Protein AF-A0A4T0UJQ7-F1 (afdb_monomer)

Foldseek 3Di:
DDDDDPVVVVVVVVVVVVVLVCVLVCLVVVLVCLCVPLVDDNVLSCLLSVLLQVQLVVLVVVLVVVCVPVNDVVSLVQLVVLLVQLVVQLVPDDSPCSPSNSCSRSPRNSNSD

InterPro domains:
  IPR020846 Major facilitator superfamily domain [PS50850] (6-113)
  IPR036259 MFS transporter superfamily [G3DSA:1.20.1250.20] (5-113)
  IPR036259 MFS transporter superfamily [SSF103473] (9-109)

Solvent-accessible surface area (backbone atoms only — not comparable to full-atom values): 5879 Å² total; per-residue (Å²): 132,82,80,72,51,72,66,57,54,51,50,54,50,54,51,54,57,56,54,56,61,48,56,68,62,50,42,64,58,50,32,52,48,40,37,71,76,61,66,41,52,75,66,60,49,41,48,24,56,56,41,15,52,57,36,26,60,54,30,51,60,54,47,52,62,45,23,76,73,70,37,59,71,55,49,53,52,52,18,53,50,32,28,54,50,14,52,57,51,37,73,71,46,58,86,86,38,59,65,55,36,22,46,23,39,4,43,38,22,14,52,18,111

pLDDT: mean 83.8, std 6.97, range [45.22, 90.81]

Radius of gyration: 16.18 Å; Cα contacts (8 Å, |Δi|>4): 108; chains: 1; bounding box: 38×32×43 Å

Structure (mmCIF, N/CA/C/O backbone):
data_AF-A0A4T0UJQ7-F1
#
_entry.id   AF-A0A4T0UJQ7-F1
#
loop_
_atom_site.group_PDB
_atom_site.id
_atom_site.type_symbol
_atom_site.label_atom_id
_atom_site.label_alt_id
_atom_site.label_comp_id
_atom_site.label_asym_id
_atom_site.label_entity_id
_atom_site.label_seq_id
_atom_site.pdbx_PDB_ins_code
_atom_site.Cartn_x
_atom_site.Cartn_y
_atom_site.Cartn_z
_atom_site.occupancy
_atom_site.B_iso_or_equiv
_atom_site.auth_seq_id
_atom_site.auth_comp_id
_atom_site.auth_asym_id
_atom_site.auth_atom_id
_atom_site.pdbx_PDB_model_num
ATOM 1 N N . MET A 1 1 ? -24.010 -23.039 16.094 1.00 45.22 1 MET A N 1
ATOM 2 C CA . MET A 1 1 ? -22.873 -22.138 15.794 1.00 45.22 1 MET A CA 1
ATOM 3 C C . MET A 1 1 ? -22.562 -21.338 17.049 1.00 45.22 1 MET A C 1
ATOM 5 O O . MET A 1 1 ? -23.344 -20.462 17.401 1.00 45.22 1 MET A O 1
ATOM 9 N N . SER A 1 2 ? -21.521 -21.711 17.802 1.00 49.69 2 SER A N 1
ATOM 10 C CA . SER A 1 2 ? -21.167 -21.016 19.045 1.00 49.69 2 SER A CA 1
ATOM 11 C C . SER A 1 2 ? -20.764 -19.574 18.724 1.00 49.69 2 SER A C 1
ATOM 13 O O . SER A 1 2 ? -19.983 -19.321 17.808 1.00 49.69 2 SER A O 1
ATOM 15 N N . LYS A 1 3 ? -21.349 -18.607 19.439 1.00 56.19 3 LYS A N 1
ATOM 16 C CA . LYS A 1 3 ? -20.957 -17.197 19.339 1.00 56.19 3 LYS A CA 1
ATOM 17 C C . LYS A 1 3 ? -19.476 -17.111 19.703 1.00 56.19 3 LYS A C 1
ATOM 19 O O . LYS A 1 3 ? -19.129 -17.341 20.858 1.00 56.19 3 LYS A O 1
ATOM 24 N N . MET A 1 4 ? -18.616 -16.814 18.728 1.00 61.31 4 MET A N 1
ATOM 25 C CA . MET A 1 4 ? -17.207 -16.543 19.003 1.00 61.31 4 MET A CA 1
ATOM 26 C C . MET A 1 4 ? -17.109 -15.474 20.092 1.00 61.31 4 MET A C 1
ATOM 28 O O . MET A 1 4 ? -17.780 -14.441 20.023 1.00 61.31 4 MET A O 1
ATOM 32 N N . SER A 1 5 ? -16.274 -15.729 21.099 1.00 75.62 5 SER A N 1
ATOM 33 C CA . SER A 1 5 ? -15.913 -14.717 22.088 1.00 75.62 5 SER A CA 1
ATOM 34 C C . SER A 1 5 ? -15.374 -13.480 21.365 1.00 75.62 5 SER A C 1
ATOM 36 O O . SER A 1 5 ? -14.652 -13.602 20.371 1.00 75.62 5 SER A O 1
ATOM 38 N N . LYS A 1 6 ? -15.691 -12.280 21.872 1.00 75.31 6 LYS A N 1
ATOM 39 C CA . LYS A 1 6 ? -15.150 -11.016 21.339 1.00 75.31 6 LYS A CA 1
ATOM 40 C C . LYS A 1 6 ? -13.619 -11.068 21.219 1.00 75.31 6 LYS A C 1
ATOM 42 O O . LYS A 1 6 ? -13.080 -10.534 20.258 1.00 75.31 6 LYS A O 1
ATOM 47 N N . ALA A 1 7 ? -12.943 -11.763 22.138 1.00 80.19 7 ALA A N 1
ATOM 48 C CA . ALA A 1 7 ? -11.495 -11.957 22.110 1.00 80.19 7 ALA A CA 1
ATOM 49 C C . ALA A 1 7 ? -11.031 -12.783 20.897 1.00 80.19 7 ALA A C 1
ATOM 51 O O . ALA A 1 7 ? -10.104 -12.382 20.202 1.00 80.19 7 ALA A O 1
ATOM 52 N N . THR A 1 8 ? -11.713 -13.890 20.588 1.00 85.94 8 THR A N 1
ATOM 53 C CA . THR A 1 8 ? -11.409 -14.719 19.410 1.00 85.94 8 THR A CA 1
ATOM 54 C C . THR A 1 8 ? -11.643 -13.947 18.113 1.00 85.94 8 THR A C 1
ATOM 56 O O . THR A 1 8 ? -10.838 -14.041 17.194 1.00 85.94 8 THR A O 1
ATOM 59 N N . GLY A 1 9 ? -12.700 -13.129 18.049 1.00 82.38 9 GLY A N 1
ATOM 60 C CA . GLY A 1 9 ? -12.967 -12.280 16.883 1.00 82.38 9 GLY A CA 1
ATOM 61 C C . GLY A 1 9 ? -11.871 -11.238 16.631 1.00 82.38 9 GLY A C 1
ATOM 62 O O . GLY A 1 9 ? -11.465 -11.042 15.489 1.00 82.38 9 GLY A O 1
ATOM 63 N N . VAL A 1 10 ? -11.356 -10.604 17.690 1.00 83.06 10 VAL A N 1
ATOM 64 C CA . VAL A 1 10 ? -10.231 -9.657 17.586 1.00 83.06 10 VAL A CA 1
ATOM 65 C C . VAL A 1 10 ? -8.935 -10.376 17.213 1.00 83.06 10 VAL A C 1
ATOM 67 O O . VAL A 1 10 ? -8.195 -9.868 16.375 1.00 83.06 10 VAL A O 1
ATOM 70 N N . LEU A 1 11 ? -8.684 -11.564 17.773 1.00 87.38 11 LEU A N 1
ATOM 71 C CA . LEU A 1 11 ? -7.511 -12.374 17.439 1.00 87.38 11 LEU A CA 1
ATOM 72 C C . LEU A 1 11 ? -7.487 -12.715 15.945 1.00 87.38 11 LEU A C 1
ATOM 74 O O . LEU A 1 11 ? -6.510 -12.417 15.269 1.00 87.38 11 LEU A O 1
ATOM 78 N N . VAL A 1 12 ? -8.588 -13.264 15.420 1.00 86.19 12 VAL A N 1
ATOM 79 C CA . VAL A 1 12 ? -8.707 -13.613 13.996 1.00 86.19 12 VAL A CA 1
ATOM 80 C C . VAL A 1 12 ? -8.525 -12.376 13.115 1.00 86.19 12 VAL A C 1
ATOM 82 O O . VAL A 1 12 ? -7.776 -12.431 12.145 1.00 86.19 12 VAL A O 1
ATOM 85 N N . ALA A 1 13 ? -9.138 -11.243 13.474 1.00 81.31 13 ALA A N 1
ATOM 86 C CA . ALA A 1 13 ? -8.969 -9.997 12.727 1.00 81.31 13 ALA A CA 1
ATOM 87 C C . ALA A 1 13 ? -7.506 -9.517 12.717 1.00 81.31 13 ALA A C 1
ATOM 89 O O . ALA A 1 13 ? -6.985 -9.175 11.658 1.00 81.31 13 ALA A O 1
ATOM 90 N N . GLY A 1 14 ? -6.824 -9.538 13.865 1.00 82.75 14 GLY A N 1
ATOM 91 C CA . GLY A 1 14 ? -5.408 -9.171 13.968 1.00 82.75 14 GLY A CA 1
ATOM 92 C C . GLY A 1 14 ? -4.484 -10.106 13.182 1.00 82.75 14 GLY A C 1
ATOM 93 O O . GLY A 1 14 ? -3.530 -9.643 12.551 1.00 82.75 14 GLY A O 1
ATOM 94 N N . THR A 1 15 ? -4.790 -11.406 13.159 1.00 86.62 15 THR A N 1
ATOM 95 C CA . THR A 1 15 ? -4.083 -12.390 12.329 1.00 86.62 15 THR A CA 1
ATOM 96 C C . THR A 1 15 ? -4.280 -12.110 10.841 1.00 86.62 15 THR A C 1
ATOM 98 O O . THR A 1 15 ? -3.298 -12.080 10.104 1.00 86.62 15 THR A O 1
ATOM 101 N N . CYS A 1 16 ? -5.513 -11.851 10.393 1.00 83.19 16 CYS A N 1
ATOM 102 C CA . CYS A 1 16 ? -5.796 -11.509 8.996 1.00 83.19 16 CYS A CA 1
ATOM 103 C C . CYS A 1 16 ? -5.062 -10.236 8.555 1.00 83.19 16 CYS A C 1
ATOM 105 O O . CYS A 1 16 ? -4.479 -10.227 7.476 1.00 83.19 16 CYS A O 1
ATOM 107 N N . ILE A 1 17 ? -5.035 -9.197 9.398 1.00 80.81 17 ILE A N 1
ATOM 108 C CA . ILE A 1 17 ? -4.323 -7.944 9.100 1.00 80.81 17 ILE A CA 1
ATOM 109 C C . ILE A 1 17 ? -2.818 -8.195 8.943 1.00 80.81 17 ILE A C 1
ATOM 111 O O . ILE A 1 17 ? -2.226 -7.727 7.974 1.00 80.81 17 ILE A O 1
ATOM 115 N N . ASN A 1 18 ? -2.205 -8.989 9.828 1.00 82.69 18 ASN A N 1
ATOM 116 C CA . ASN A 1 18 ? -0.789 -9.354 9.693 1.00 82.69 18 ASN A CA 1
ATOM 117 C C . ASN A 1 18 ? -0.502 -10.160 8.419 1.00 82.69 18 ASN A C 1
ATOM 119 O O . ASN A 1 18 ? 0.536 -9.973 7.791 1.00 82.69 18 ASN A O 1
ATOM 123 N N . LEU A 1 19 ? -1.428 -11.026 8.006 1.00 82.44 19 LEU A N 1
ATOM 124 C CA . LEU A 1 19 ? -1.312 -11.79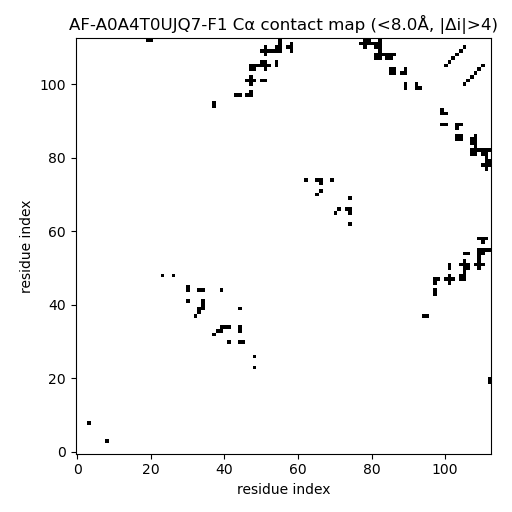2 6.763 1.00 82.44 19 LEU A CA 1
ATOM 125 C C . LEU A 1 19 ? -1.239 -10.891 5.522 1.00 82.44 19 LEU A C 1
ATOM 127 O O . LEU A 1 19 ? -0.543 -11.233 4.568 1.00 82.44 19 LEU A O 1
ATOM 131 N N . THR A 1 20 ? -1.883 -9.722 5.547 1.00 76.69 20 THR A N 1
ATOM 132 C CA . THR A 1 20 ? -1.830 -8.733 4.455 1.00 76.69 20 THR A CA 1
ATOM 133 C C . THR A 1 20 ? -0.422 -8.193 4.203 1.00 76.69 20 THR A C 1
ATOM 135 O O . THR A 1 20 ? -0.073 -7.937 3.054 1.00 76.69 20 THR A O 1
ATOM 138 N N . ILE A 1 21 ? 0.434 -8.115 5.232 1.00 76.25 21 ILE A N 1
ATOM 139 C CA . ILE A 1 21 ? 1.855 -7.739 5.081 1.00 76.25 21 ILE A CA 1
ATOM 140 C C . ILE A 1 21 ? 2.585 -8.737 4.158 1.00 76.25 21 ILE A C 1
ATOM 142 O O . ILE A 1 21 ? 3.533 -8.384 3.456 1.00 76.25 21 ILE A O 1
ATOM 146 N N . GLY A 1 22 ? 2.081 -9.973 4.067 1.00 80.38 22 GLY A N 1
ATOM 147 C CA . GLY A 1 22 ? 2.520 -10.999 3.122 1.00 80.38 22 GLY A CA 1
ATOM 148 C C . GLY A 1 22 ? 2.486 -10.573 1.649 1.00 80.38 22 GLY A C 1
ATOM 149 O O . GLY A 1 22 ? 3.262 -11.104 0.856 1.00 80.38 22 GLY A O 1
ATOM 150 N N . VAL A 1 23 ? 1.661 -9.589 1.270 1.00 79.69 23 VAL A N 1
ATOM 151 C CA . VAL A 1 23 ? 1.597 -9.053 -0.106 1.00 79.69 23 VAL A CA 1
ATOM 152 C C . VAL A 1 23 ? 2.942 -8.468 -0.546 1.00 79.69 23 VAL A C 1
ATOM 154 O O . VAL A 1 23 ? 3.359 -8.675 -1.686 1.00 79.69 23 VAL A O 1
ATOM 157 N N . LEU A 1 24 ? 3.666 -7.809 0.364 1.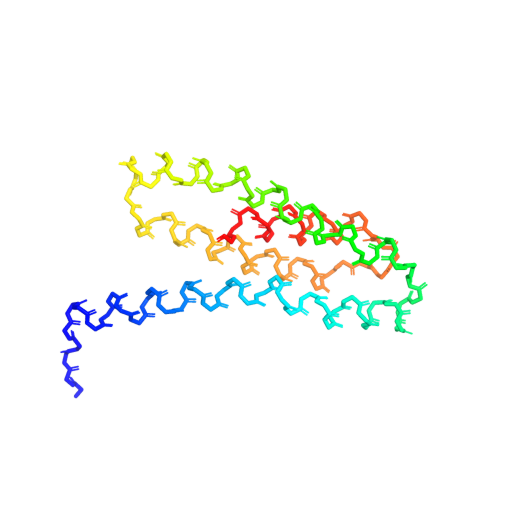00 80.19 24 LEU A N 1
ATOM 158 C CA . LEU A 1 24 ? 5.003 -7.280 0.081 1.00 80.19 24 LEU A CA 1
ATOM 159 C C . LEU A 1 24 ? 6.000 -8.412 -0.206 1.00 80.19 24 LEU A C 1
ATOM 161 O O . LEU A 1 24 ? 6.817 -8.308 -1.118 1.00 80.19 24 LEU A O 1
ATOM 165 N N . TYR A 1 25 ? 5.887 -9.539 0.499 1.00 82.94 25 TYR A N 1
ATOM 166 C CA . TYR A 1 25 ? 6.720 -10.717 0.246 1.00 82.94 25 TYR A CA 1
ATOM 167 C C . TYR A 1 25 ? 6.353 -11.422 -1.064 1.00 82.94 25 TYR A C 1
ATOM 169 O O . TYR A 1 25 ? 7.245 -11.853 -1.801 1.00 82.94 25 TYR A O 1
ATOM 177 N N . ALA A 1 26 ? 5.060 -11.494 -1.393 1.00 85.81 26 ALA A N 1
ATOM 178 C CA . ALA A 1 26 ? 4.574 -12.064 -2.649 1.00 85.81 26 ALA A CA 1
ATOM 179 C C . ALA A 1 26 ? 5.111 -11.311 -3.879 1.00 85.81 26 ALA A C 1
ATOM 181 O O . ALA A 1 26 ? 5.313 -11.922 -4.932 1.00 85.81 26 ALA A O 1
ATOM 182 N N . TRP A 1 27 ? 5.447 -10.020 -3.738 1.00 87.06 27 TRP A N 1
ATOM 183 C CA . TRP A 1 27 ? 6.067 -9.243 -4.813 1.00 87.06 27 TRP A CA 1
ATOM 184 C C . TRP A 1 27 ? 7.355 -9.872 -5.344 1.00 87.06 27 TRP A C 1
ATOM 186 O O . TRP A 1 27 ? 7.632 -9.789 -6.534 1.00 87.06 27 TRP A O 1
ATOM 196 N N . SER A 1 28 ? 8.138 -10.551 -4.504 1.00 83.94 28 SER A N 1
ATOM 197 C CA . SER A 1 28 ? 9.371 -11.214 -4.950 1.00 83.94 28 SER A CA 1
ATOM 198 C C . SER A 1 28 ? 9.128 -12.279 -6.032 1.00 83.94 28 SER A C 1
ATOM 200 O O . SER A 1 28 ? 9.980 -12.480 -6.901 1.00 83.94 28 SER A O 1
ATOM 202 N N . VAL A 1 29 ? 7.956 -12.923 -6.019 1.00 88.31 29 VAL A N 1
ATOM 203 C CA . VAL A 1 29 ? 7.519 -13.883 -7.042 1.00 88.31 29 VAL A CA 1
ATOM 204 C C . VAL A 1 29 ? 6.982 -13.145 -8.268 1.00 88.31 29 VAL A C 1
ATOM 206 O O . VAL A 1 29 ? 7.371 -13.472 -9.388 1.00 88.31 29 VAL A O 1
ATOM 209 N N . ILE A 1 30 ? 6.170 -12.102 -8.061 1.00 86.25 30 ILE A N 1
ATOM 210 C CA . ILE A 1 30 ? 5.625 -11.259 -9.141 1.00 86.25 30 ILE A CA 1
ATOM 211 C C . ILE A 1 30 ? 6.758 -10.618 -9.944 1.00 86.25 30 ILE A C 1
ATOM 213 O O . ILE A 1 30 ? 6.765 -10.693 -11.165 1.00 86.25 30 ILE A O 1
ATOM 217 N N . LYS A 1 31 ? 7.775 -10.070 -9.273 1.00 84.88 31 LYS A N 1
ATOM 218 C CA . LYS A 1 31 ? 8.975 -9.507 -9.896 1.00 84.88 31 LYS A CA 1
ATOM 219 C C . LYS A 1 31 ? 9.646 -10.510 -10.834 1.00 84.88 31 LYS A C 1
ATOM 221 O O . LYS A 1 31 ? 10.030 -10.140 -11.937 1.00 84.88 31 LYS A O 1
ATOM 226 N N . LYS A 1 32 ? 9.800 -11.769 -10.407 1.00 85.38 32 LYS A N 1
ATOM 227 C CA . LYS A 1 32 ? 10.400 -12.815 -11.250 1.00 85.38 32 LYS A CA 1
ATOM 228 C C . LYS A 1 32 ? 9.556 -13.077 -12.497 1.00 85.38 32 LYS A C 1
ATOM 230 O O . LYS A 1 32 ? 10.128 -13.176 -13.575 1.00 85.38 32 LYS A O 1
ATOM 235 N N . ALA A 1 33 ? 8.232 -13.136 -12.353 1.00 86.38 33 ALA A N 1
ATOM 236 C CA . ALA A 1 33 ? 7.315 -13.290 -13.480 1.00 86.38 33 ALA A CA 1
ATOM 237 C C . ALA A 1 33 ? 7.348 -12.075 -14.427 1.00 86.38 33 ALA A C 1
ATOM 239 O O . ALA A 1 33 ? 7.435 -12.256 -15.630 1.00 86.38 33 ALA A O 1
ATOM 240 N N . LEU A 1 34 ? 7.397 -10.841 -13.912 1.00 85.06 34 LEU A N 1
ATOM 241 C CA . LEU A 1 34 ? 7.512 -9.622 -14.730 1.00 85.06 34 LEU A CA 1
ATOM 242 C C . LEU A 1 34 ? 8.795 -9.606 -15.576 1.00 85.06 34 LEU A C 1
ATOM 244 O O . LEU A 1 34 ? 8.778 -9.215 -16.739 1.00 85.06 34 LEU A O 1
ATOM 248 N N . VAL A 1 35 ? 9.918 -10.054 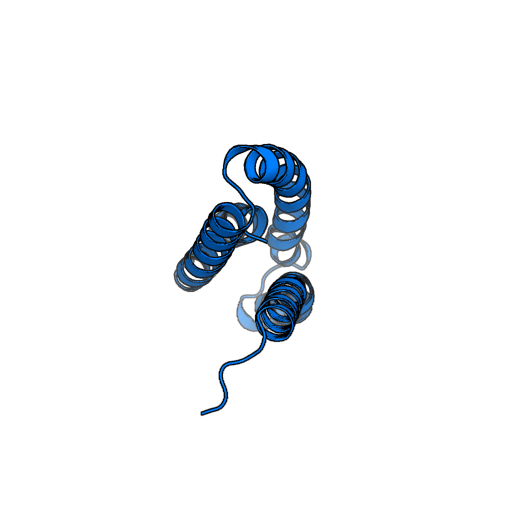-15.010 1.00 86.69 35 VAL A N 1
ATOM 249 C CA . VAL A 1 35 ? 11.186 -10.145 -15.750 1.00 86.69 35 VAL A CA 1
ATOM 250 C C . VAL A 1 35 ? 11.141 -11.268 -16.795 1.00 86.69 35 VAL A C 1
ATOM 252 O O . VAL A 1 35 ? 11.634 -11.079 -17.903 1.00 86.69 35 VAL A O 1
ATOM 255 N N . ALA A 1 36 ? 10.562 -12.425 -16.457 1.00 85.44 36 ALA A N 1
ATOM 256 C CA . ALA A 1 36 ? 10.523 -13.594 -17.338 1.00 85.44 36 ALA A CA 1
ATOM 257 C C . ALA A 1 36 ? 9.491 -13.472 -18.474 1.00 85.44 36 ALA A C 1
ATOM 259 O O . ALA A 1 36 ? 9.814 -13.775 -19.619 1.00 85.44 36 ALA A O 1
ATOM 260 N N . ASP A 1 37 ? 8.280 -13.008 -18.161 1.00 84.69 37 ASP A N 1
ATOM 261 C CA . ASP A 1 37 ? 7.137 -13.009 -19.077 1.00 84.69 37 ASP A CA 1
ATOM 262 C C . ASP A 1 37 ? 6.970 -11.665 -19.797 1.00 84.69 37 ASP A C 1
ATOM 264 O O . ASP A 1 37 ? 6.570 -11.640 -20.958 1.00 84.69 37 ASP A O 1
ATOM 268 N N . TRP A 1 38 ? 7.253 -10.538 -19.126 1.00 82.88 38 TRP A N 1
ATOM 269 C CA . TRP A 1 38 ? 7.084 -9.190 -19.703 1.00 82.88 38 TRP A CA 1
ATOM 270 C C . TRP A 1 38 ? 8.413 -8.578 -20.172 1.00 82.88 38 TRP A C 1
ATOM 272 O O . TRP A 1 38 ? 8.431 -7.473 -20.711 1.00 82.88 38 TRP A O 1
ATOM 282 N N . GLY A 1 39 ? 9.537 -9.278 -19.973 1.00 82.06 39 GLY A N 1
ATOM 283 C CA . GLY A 1 39 ? 10.865 -8.839 -20.412 1.00 82.06 39 GLY A CA 1
ATOM 284 C C . GLY A 1 39 ? 11.390 -7.591 -19.694 1.00 82.06 39 GLY A C 1
ATOM 285 O O . GLY A 1 39 ? 12.290 -6.923 -20.204 1.00 82.06 39 GLY A O 1
ATOM 286 N N . TRP A 1 40 ? 10.828 -7.245 -18.532 1.00 85.56 40 TRP A N 1
ATOM 287 C CA . TRP A 1 40 ? 11.227 -6.053 -17.781 1.00 85.56 40 TRP A CA 1
ATOM 288 C C . TRP A 1 40 ? 12.649 -6.163 -17.237 1.00 85.56 40 TRP A C 1
ATOM 290 O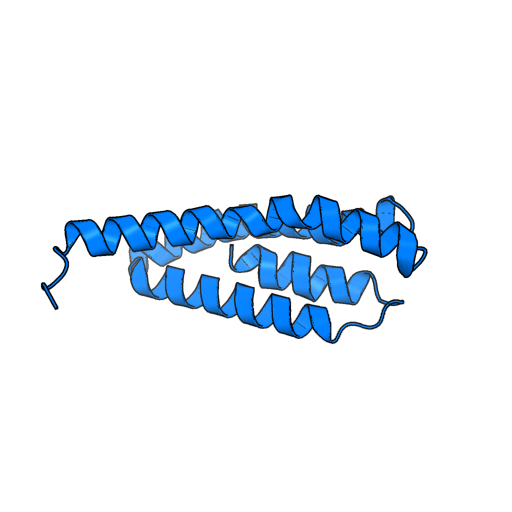 O . TRP A 1 40 ? 13.124 -7.243 -16.877 1.00 85.56 40 TRP A O 1
ATOM 300 N N . THR A 1 41 ? 13.322 -5.019 -17.083 1.00 85.62 41 THR A N 1
ATOM 301 C CA . THR A 1 41 ? 14.593 -4.999 -16.359 1.00 85.62 41 THR A CA 1
ATOM 302 C C . THR A 1 41 ? 14.358 -5.239 -14.865 1.00 85.62 41 THR A C 1
ATOM 304 O O . THR A 1 41 ? 13.298 -4.945 -14.305 1.00 85.62 41 THR A O 1
ATOM 307 N N . ASN A 1 42 ? 15.379 -5.746 -14.169 1.00 81.75 42 ASN A N 1
ATOM 308 C CA . ASN A 1 42 ? 15.308 -5.928 -12.716 1.00 81.75 42 ASN A CA 1
ATOM 309 C C . ASN A 1 42 ? 15.017 -4.619 -11.967 1.00 81.75 42 ASN A C 1
ATOM 311 O O . ASN A 1 42 ? 14.418 -4.662 -10.888 1.00 81.75 42 ASN A O 1
ATOM 315 N N . THR A 1 43 ? 15.444 -3.483 -12.520 1.00 83.94 43 THR A N 1
ATOM 316 C CA . THR A 1 43 ? 15.193 -2.151 -11.968 1.00 83.94 43 THR A CA 1
ATOM 317 C C . THR A 1 43 ? 13.715 -1.799 -12.085 1.00 83.94 43 THR A C 1
ATOM 319 O O . THR A 1 43 ? 13.088 -1.490 -11.071 1.00 83.94 43 THR A O 1
ATOM 322 N N . ASP A 1 44 ? 13.135 -1.960 -13.275 1.00 83.69 44 ASP A N 1
ATOM 323 C CA . ASP A 1 44 ? 11.725 -1.652 -13.541 1.00 83.69 44 ASP A CA 1
ATOM 324 C C . ASP A 1 44 ? 10.789 -2.515 -12.696 1.00 83.69 44 ASP A C 1
ATOM 326 O O . ASP A 1 44 ? 9.867 -2.010 -12.063 1.00 83.69 44 ASP A O 1
ATOM 330 N N . ALA A 1 45 ? 11.083 -3.811 -12.573 1.00 84.75 45 ALA A N 1
ATOM 331 C CA . ALA A 1 45 ? 10.283 -4.727 -11.761 1.00 84.75 45 ALA A CA 1
ATOM 332 C C . ALA A 1 45 ? 10.446 -4.511 -10.236 1.00 84.75 45 ALA A C 1
ATOM 334 O O . ALA A 1 45 ? 9.644 -5.011 -9.442 1.00 84.75 45 ALA A O 1
ATOM 335 N N . SER A 1 46 ? 11.471 -3.767 -9.797 1.00 85.06 46 SER A N 1
ATOM 336 C CA . SER A 1 46 ? 11.655 -3.386 -8.382 1.00 85.06 46 SER A CA 1
ATOM 337 C C . SER A 1 46 ? 11.016 -2.037 -8.040 1.00 85.06 46 SER A C 1
ATOM 339 O O . SER A 1 46 ? 10.729 -1.781 -6.871 1.00 85.06 46 SER A O 1
ATOM 341 N N . MET A 1 47 ? 10.776 -1.186 -9.041 1.00 87.19 47 MET A N 1
ATOM 342 C CA . MET A 1 47 ? 10.239 0.164 -8.860 1.00 87.19 47 MET A CA 1
ATOM 343 C C . MET A 1 47 ? 8.900 0.183 -8.094 1.00 87.19 47 MET A C 1
ATOM 345 O O . MET A 1 47 ? 8.813 0.919 -7.106 1.00 87.19 47 MET A O 1
ATOM 349 N N . PRO A 1 48 ? 7.889 -0.653 -8.428 1.00 87.44 48 PRO A N 1
ATOM 350 C CA . PRO A 1 48 ? 6.604 -0.618 -7.731 1.00 87.44 48 PRO A CA 1
ATOM 351 C C . PRO A 1 48 ? 6.719 -0.988 -6.253 1.00 87.44 48 PRO A C 1
ATOM 353 O O . PRO A 1 48 ? 6.057 -0.385 -5.415 1.00 87.44 48 PRO A O 1
ATOM 356 N N . TYR A 1 49 ? 7.591 -1.941 -5.919 1.00 86.38 49 TYR A N 1
ATOM 357 C CA . TYR A 1 49 ? 7.826 -2.373 -4.541 1.00 86.38 49 TYR A CA 1
ATOM 358 C C . TYR A 1 49 ? 8.535 -1.314 -3.703 1.00 86.38 49 TYR A C 1
ATOM 360 O O . TYR A 1 49 ? 8.146 -1.059 -2.565 1.00 86.38 49 TYR A O 1
ATOM 368 N N . ASN A 1 50 ? 9.549 -0.660 -4.270 1.00 89.44 50 ASN A N 1
ATOM 369 C CA . ASN A 1 50 ? 10.259 0.409 -3.575 1.00 89.44 50 ASN A CA 1
ATOM 370 C C . ASN A 1 50 ? 9.310 1.565 -3.241 1.00 89.44 50 ASN A C 1
ATOM 372 O O . ASN A 1 50 ? 9.314 2.065 -2.116 1.00 89.44 50 ASN A O 1
ATOM 376 N N . VAL A 1 51 ? 8.458 1.947 -4.197 1.00 89.56 51 VAL A N 1
ATOM 377 C CA . VAL A 1 51 ? 7.423 2.962 -3.968 1.00 89.56 51 VAL A CA 1
ATOM 378 C C . VAL A 1 51 ? 6.403 2.474 -2.941 1.00 89.56 51 VAL A C 1
ATOM 380 O O . VAL A 1 51 ? 6.083 3.239 -2.036 1.00 89.56 51 VAL A O 1
ATOM 383 N N . ALA A 1 52 ? 5.977 1.204 -3.001 1.00 88.88 52 ALA A N 1
ATOM 384 C CA . ALA A 1 52 ? 5.073 0.613 -2.011 1.00 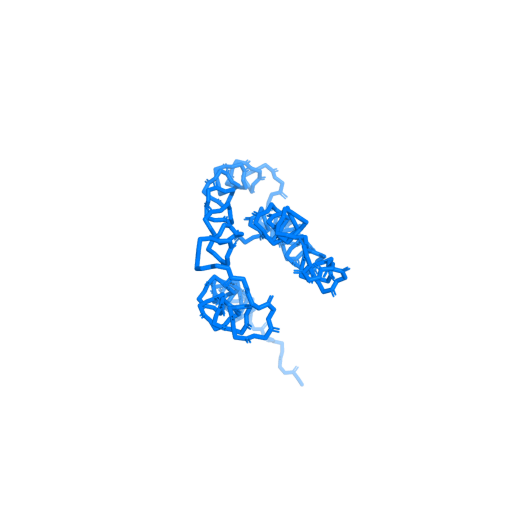88.88 52 ALA A CA 1
ATOM 385 C C . ALA A 1 52 ? 5.591 0.788 -0.583 1.00 88.88 52 ALA A C 1
ATOM 387 O O . ALA A 1 52 ? 4.842 1.242 0.273 1.00 88.88 52 ALA A O 1
ATOM 388 N N . ILE A 1 53 ? 6.869 0.493 -0.328 1.00 88.69 53 ILE A N 1
ATOM 389 C CA . ILE A 1 53 ? 7.459 0.625 1.013 1.00 88.69 53 ILE A CA 1
ATOM 390 C C . ILE A 1 53 ? 7.500 2.084 1.474 1.00 88.69 53 ILE A C 1
ATOM 392 O O . ILE A 1 53 ? 7.178 2.370 2.626 1.00 88.69 53 ILE A O 1
ATOM 396 N N . VAL A 1 54 ? 7.913 3.010 0.604 1.00 90.81 54 VAL A N 1
ATOM 397 C CA . VAL A 1 54 ? 8.006 4.436 0.963 1.00 90.81 54 VAL A CA 1
ATOM 398 C C . VAL A 1 54 ? 6.624 4.996 1.282 1.00 90.81 54 VAL A C 1
ATOM 400 O O . VAL A 1 54 ? 6.435 5.661 2.301 1.00 90.81 54 VAL A O 1
ATOM 403 N N . VAL A 1 55 ? 5.649 4.700 0.426 1.00 90.12 55 VAL A N 1
ATOM 404 C CA . VAL A 1 55 ? 4.263 5.124 0.606 1.00 90.12 55 VAL A CA 1
ATOM 405 C C . VAL A 1 55 ? 3.669 4.491 1.859 1.00 90.12 55 VAL A C 1
ATOM 407 O O . VAL A 1 55 ? 3.046 5.201 2.643 1.00 90.12 55 VAL A O 1
ATOM 410 N N . TRP A 1 56 ? 3.924 3.205 2.095 1.00 88.62 56 TRP A N 1
ATOM 411 C CA . TRP A 1 56 ? 3.505 2.494 3.300 1.00 88.62 56 TRP A CA 1
ATOM 412 C C . TRP A 1 56 ? 4.062 3.133 4.575 1.00 88.62 56 TRP A C 1
ATOM 414 O O . TRP A 1 56 ? 3.317 3.395 5.516 1.00 88.62 56 TRP A O 1
ATOM 424 N N . ALA A 1 57 ? 5.350 3.483 4.598 1.00 89.31 57 ALA A N 1
ATOM 425 C CA . ALA A 1 57 ? 5.968 4.145 5.746 1.00 89.31 57 ALA A CA 1
ATOM 426 C C . ALA A 1 57 ? 5.301 5.494 6.077 1.00 89.31 57 ALA A C 1
ATOM 428 O O . ALA A 1 57 ? 5.072 5.811 7.245 1.00 89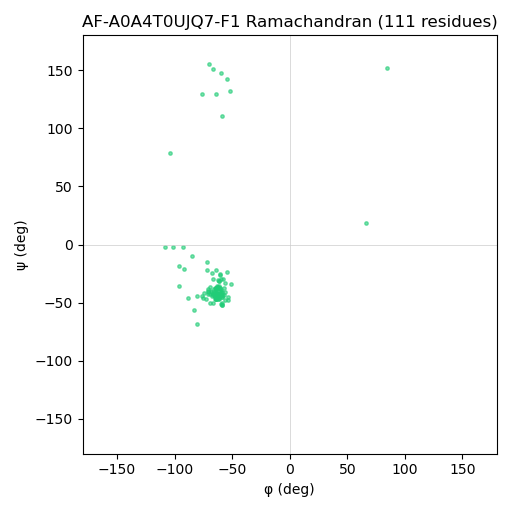.31 57 ALA A O 1
ATOM 429 N N . ILE A 1 58 ? 4.953 6.280 5.054 1.00 90.38 58 ILE A N 1
ATOM 430 C CA . ILE A 1 58 ? 4.237 7.554 5.223 1.00 90.38 58 ILE A CA 1
ATOM 431 C C . ILE A 1 58 ? 2.787 7.302 5.656 1.00 90.38 58 ILE A C 1
ATOM 433 O O . ILE A 1 58 ? 2.274 7.974 6.557 1.00 90.38 58 ILE A O 1
ATOM 437 N N . ALA A 1 59 ? 2.129 6.322 5.037 1.00 88.56 59 ALA A N 1
ATOM 438 C CA . ALA A 1 59 ? 0.753 5.955 5.329 1.00 88.56 59 ALA A CA 1
ATOM 439 C C . ALA A 1 59 ? 0.594 5.465 6.770 1.00 88.56 59 ALA A C 1
ATOM 441 O O . ALA A 1 59 ? -0.372 5.859 7.410 1.00 88.56 59 ALA A O 1
ATOM 442 N N . LEU A 1 60 ? 1.557 4.724 7.327 1.00 87.56 60 LEU A N 1
ATOM 443 C CA . LEU A 1 60 ? 1.551 4.300 8.732 1.00 87.56 60 LEU A CA 1
ATOM 444 C C . LEU A 1 60 ? 1.467 5.482 9.707 1.00 87.56 60 LEU A C 1
ATOM 446 O O . LEU A 1 60 ? 0.694 5.439 10.666 1.00 87.56 60 LEU A O 1
ATOM 450 N N . LEU A 1 61 ? 2.223 6.555 9.452 1.00 88.12 61 LEU A N 1
ATOM 451 C CA . LEU A 1 61 ? 2.192 7.760 10.287 1.00 88.12 61 LEU A CA 1
ATOM 452 C C . LEU A 1 61 ? 0.814 8.436 10.232 1.00 88.12 61 LEU A C 1
ATOM 454 O O . LEU A 1 61 ? 0.245 8.795 11.266 1.00 88.12 61 LEU A O 1
ATOM 458 N N . ALA A 1 62 ? 0.253 8.575 9.028 1.00 87.94 62 ALA A N 1
ATOM 459 C CA . ALA A 1 62 ? -1.066 9.172 8.828 1.00 87.94 62 ALA A CA 1
ATOM 460 C C . ALA A 1 62 ? -2.199 8.287 9.381 1.00 87.94 62 ALA A C 1
ATOM 462 O O . ALA A 1 62 ? -3.131 8.786 10.016 1.00 87.94 62 ALA A O 1
ATOM 463 N N . ALA A 1 63 ? -2.108 6.974 9.176 1.00 85.62 63 ALA A N 1
ATOM 464 C CA . ALA A 1 63 ? -3.071 5.982 9.625 1.00 85.62 63 ALA A CA 1
ATOM 465 C C . ALA A 1 63 ? -3.105 5.891 11.150 1.00 85.62 63 ALA A C 1
ATOM 467 O O . ALA A 1 63 ? -4.199 5.812 11.699 1.00 85.62 63 ALA A O 1
ATOM 468 N N . GLY A 1 64 ? -1.960 5.990 11.835 1.00 84.81 64 GLY A N 1
ATOM 469 C CA . GLY A 1 64 ? -1.901 6.061 13.298 1.00 84.81 64 GLY A CA 1
ATOM 470 C C . GLY A 1 64 ? -2.661 7.273 13.845 1.00 84.81 64 GLY A C 1
ATOM 471 O O . GLY A 1 64 ? -3.584 7.123 14.643 1.00 84.81 64 GLY A O 1
ATOM 472 N N . ALA A 1 65 ? -2.371 8.468 13.320 1.00 88.12 65 ALA A N 1
ATOM 473 C CA . ALA A 1 65 ? -3.074 9.690 13.719 1.00 88.12 65 ALA A CA 1
ATOM 474 C C . ALA A 1 65 ? -4.582 9.642 13.400 1.00 88.12 65 ALA A C 1
ATOM 476 O O . ALA A 1 65 ? -5.417 10.151 14.154 1.00 88.12 65 ALA A O 1
ATOM 477 N N . MET A 1 66 ? -4.954 9.030 12.273 1.00 87.44 66 MET A N 1
ATOM 478 C CA . MET A 1 66 ? -6.350 8.838 11.890 1.00 87.44 66 MET A CA 1
ATOM 479 C C . MET A 1 66 ? -7.043 7.800 12.784 1.00 87.44 66 MET A C 1
ATOM 481 O O . MET A 1 66 ? -8.183 8.012 13.196 1.00 87.44 66 MET A O 1
ATOM 485 N N . GLN A 1 67 ? -6.362 6.713 13.137 1.00 87.25 67 GLN A N 1
ATOM 486 C CA . GLN A 1 67 ? -6.873 5.651 14.000 1.00 87.25 67 GLN A CA 1
ATOM 487 C C . GLN A 1 67 ? -7.256 6.180 15.380 1.00 87.25 67 GLN A C 1
ATOM 489 O O . GLN A 1 67 ? -8.322 5.812 15.881 1.00 87.25 67 GLN A O 1
ATOM 494 N N . ASP A 1 68 ? -6.471 7.101 15.932 1.00 86.19 68 ASP A N 1
ATOM 495 C CA . ASP A 1 68 ? -6.771 7.745 17.214 1.00 86.19 68 ASP A CA 1
ATOM 496 C C . ASP A 1 68 ? -8.020 8.641 17.150 1.00 86.19 68 ASP A C 1
ATOM 498 O O . ASP A 1 68 ? -8.741 8.781 18.138 1.00 86.19 68 ASP A O 1
ATOM 502 N N . ARG A 1 69 ? -8.328 9.222 15.980 1.00 89.50 69 ARG A N 1
ATOM 503 C CA . ARG A 1 69 ? -9.478 10.127 15.789 1.00 89.50 69 ARG A CA 1
ATOM 504 C C . ARG A 1 69 ? -10.780 9.424 15.417 1.00 89.50 69 ARG A C 1
ATOM 506 O O . ARG A 1 69 ? -11.832 9.773 15.946 1.00 89.50 69 ARG A O 1
ATOM 513 N N . ILE A 1 70 ? -10.745 8.491 14.463 1.00 88.62 70 ILE A N 1
ATOM 514 C CA . ILE A 1 70 ? -11.956 7.855 13.899 1.00 88.62 70 ILE A CA 1
ATOM 515 C C . ILE A 1 70 ? -12.142 6.396 14.332 1.00 88.62 70 ILE A C 1
ATOM 517 O O . ILE A 1 70 ? -13.156 5.774 13.991 1.00 88.62 70 ILE A O 1
ATOM 521 N N . GLY A 1 71 ? -11.198 5.867 15.108 1.00 84.31 71 GLY A N 1
ATOM 522 C CA . GLY A 1 71 ? -11.204 4.515 15.643 1.00 84.31 71 GLY A CA 1
ATOM 523 C C . GLY A 1 71 ? -10.653 3.463 14.666 1.00 84.31 71 GLY A C 1
ATOM 524 O O . GLY A 1 71 ? -10.803 3.582 13.444 1.00 84.31 71 GLY A O 1
ATOM 525 N N . PRO A 1 72 ? -10.084 2.363 15.193 1.00 82.75 72 PRO A N 1
ATOM 526 C CA . PRO A 1 72 ? -9.336 1.370 14.412 1.00 82.75 72 PRO A CA 1
ATOM 527 C C . PRO A 1 72 ? -10.173 0.676 13.338 1.00 82.75 72 PRO A C 1
ATOM 529 O O . PRO A 1 72 ? -9.699 0.413 12.238 1.00 82.75 72 PRO A O 1
ATOM 532 N N . LYS A 1 73 ? -11.457 0.422 13.610 1.00 82.44 73 LYS A N 1
ATOM 533 C CA . LYS A 1 73 ? -12.321 -0.340 12.698 1.00 82.44 73 LYS A CA 1
ATOM 534 C C . LYS A 1 73 ? -12.515 0.355 11.343 1.00 82.44 73 LYS A C 1
ATOM 536 O O . LYS A 1 73 ? -12.569 -0.316 10.315 1.00 82.44 73 LYS A O 1
ATOM 541 N N . LYS A 1 74 ? -12.620 1.689 11.334 1.00 87.00 74 LYS A N 1
ATOM 542 C CA . LYS A 1 74 ? -12.803 2.471 10.100 1.00 87.00 74 LYS A CA 1
ATOM 543 C C . LYS A 1 74 ? -11.510 2.547 9.295 1.00 87.00 74 LYS A C 1
ATOM 545 O O . LYS A 1 74 ? -11.556 2.366 8.084 1.00 87.00 74 LYS A O 1
ATOM 550 N N . VAL A 1 75 ? -10.380 2.740 9.974 1.00 86.69 75 VAL A N 1
ATOM 551 C CA . VAL A 1 75 ? -9.055 2.784 9.338 1.00 86.69 75 VAL A CA 1
ATOM 552 C C . VAL A 1 75 ? -8.723 1.453 8.673 1.00 86.69 75 VAL A C 1
ATOM 554 O O . VAL A 1 75 ? -8.395 1.439 7.492 1.00 86.69 75 VAL A O 1
ATOM 557 N N . ILE A 1 76 ? -8.930 0.333 9.374 1.00 84.94 76 ILE A N 1
ATOM 558 C CA . ILE A 1 76 ? -8.722 -1.012 8.814 1.00 84.94 76 ILE A CA 1
ATOM 559 C C . ILE A 1 76 ? -9.605 -1.235 7.578 1.00 84.94 76 ILE A C 1
ATOM 561 O O . ILE A 1 76 ? -9.139 -1.747 6.566 1.00 84.94 76 ILE A O 1
ATOM 565 N N . THR A 1 77 ? -10.879 -0.829 7.634 1.00 87.25 77 THR A N 1
ATOM 566 C CA . THR A 1 77 ? -11.801 -0.993 6.495 1.00 87.25 77 THR A CA 1
ATOM 567 C C . THR A 1 77 ? -11.339 -0.190 5.277 1.00 87.25 77 THR A C 1
ATOM 569 O O . THR A 1 77 ? -11.385 -0.696 4.156 1.00 87.25 77 THR A O 1
ATOM 572 N N . LEU A 1 78 ? -10.869 1.043 5.490 1.00 89.12 78 LEU A N 1
ATOM 573 C CA . LEU A 1 78 ? -10.332 1.889 4.426 1.00 89.12 78 LEU A CA 1
ATOM 574 C C . LEU A 1 78 ? -9.069 1.272 3.811 1.00 89.12 78 LEU A C 1
ATOM 576 O O . LEU A 1 78 ? -8.996 1.166 2.591 1.00 89.12 78 LEU A O 1
ATOM 580 N N . GLY A 1 79 ? -8.133 0.805 4.643 1.00 87.75 79 GLY A N 1
ATOM 581 C CA . GLY A 1 79 ? -6.895 0.167 4.192 1.00 87.75 79 GLY A CA 1
ATOM 582 C C . GLY A 1 79 ? -7.156 -1.072 3.336 1.00 87.75 79 GLY A C 1
ATOM 583 O O . GLY A 1 79 ? -6.730 -1.132 2.187 1.00 87.75 79 GLY A O 1
ATOM 584 N N . VAL A 1 80 ? -7.977 -2.009 3.825 1.00 86.44 80 VAL A N 1
ATOM 585 C CA . VAL A 1 80 ? -8.334 -3.229 3.071 1.00 86.44 80 VAL A CA 1
ATOM 586 C C . VAL A 1 80 ? -9.041 -2.896 1.753 1.00 86.44 80 VAL A C 1
ATOM 588 O O . VAL A 1 80 ? -8.786 -3.542 0.736 1.00 86.44 80 VAL A O 1
ATOM 591 N N . THR A 1 81 ? -9.899 -1.871 1.741 1.00 89.44 81 THR A N 1
ATOM 592 C CA . THR A 1 81 ? -10.574 -1.425 0.512 1.00 89.44 81 THR A CA 1
ATOM 593 C C . THR A 1 81 ? -9.577 -0.847 -0.491 1.00 89.44 81 THR A C 1
ATOM 595 O O . THR A 1 81 ? -9.659 -1.170 -1.674 1.00 89.44 81 THR A O 1
ATOM 598 N N . LEU A 1 82 ? -8.613 -0.042 -0.035 1.00 88.31 82 LEU A N 1
ATOM 599 C CA . LEU A 1 82 ? -7.552 0.513 -0.880 1.00 88.31 82 LEU A CA 1
ATOM 600 C C . LEU A 1 82 ? -6.638 -0.583 -1.434 1.00 88.31 82 LEU A C 1
ATOM 602 O O . LEU A 1 82 ? -6.390 -0.598 -2.636 1.00 88.31 82 LEU A O 1
ATOM 606 N N . VAL A 1 83 ? -6.218 -1.547 -0.609 1.00 87.44 83 VAL A N 1
ATOM 607 C CA . VAL A 1 83 ? -5.422 -2.704 -1.058 1.00 87.44 83 VAL A CA 1
ATOM 608 C C . VAL A 1 83 ? -6.178 -3.503 -2.115 1.00 87.44 83 VAL A C 1
ATOM 610 O O . VAL A 1 83 ? -5.638 -3.768 -3.187 1.00 87.44 83 VAL A O 1
ATOM 613 N N . GLY A 1 84 ? -7.436 -3.859 -1.846 1.00 87.00 84 GLY A N 1
ATOM 614 C CA . GLY A 1 84 ? -8.261 -4.616 -2.787 1.00 87.00 84 GLY A CA 1
ATOM 615 C C . GLY A 1 84 ? -8.477 -3.868 -4.104 1.00 87.00 84 GLY A C 1
ATOM 616 O O . GLY A 1 84 ? -8.287 -4.439 -5.177 1.00 87.00 84 GLY A O 1
ATOM 617 N N . ALA A 1 85 ? -8.808 -2.577 -4.037 1.00 89.19 85 ALA A N 1
ATOM 618 C CA . ALA A 1 85 ? -8.990 -1.743 -5.221 1.00 89.19 85 ALA A CA 1
ATOM 619 C C . ALA A 1 85 ? -7.682 -1.572 -6.009 1.00 89.19 85 ALA A C 1
ATOM 621 O O . ALA A 1 85 ? -7.683 -1.721 -7.228 1.00 89.19 85 ALA A O 1
ATOM 622 N N . GLY A 1 86 ? -6.562 -1.320 -5.331 1.00 87.06 86 GLY A N 1
ATOM 623 C CA . GLY A 1 86 ? -5.244 -1.181 -5.949 1.00 87.06 86 GLY A CA 1
ATOM 624 C C . GLY A 1 86 ? -4.767 -2.470 -6.623 1.00 87.06 86 GLY A C 1
ATOM 625 O O . GLY A 1 86 ? -4.212 -2.416 -7.720 1.00 87.06 86 GLY A O 1
ATOM 626 N N . MET A 1 87 ? -5.049 -3.636 -6.033 1.00 86.50 87 MET A N 1
ATOM 627 C CA . MET A 1 87 ? -4.785 -4.943 -6.648 1.00 86.50 87 MET A CA 1
ATOM 628 C C . MET A 1 87 ? -5.609 -5.148 -7.920 1.00 86.50 87 MET A C 1
ATOM 630 O O . MET A 1 87 ? -5.062 -5.532 -8.953 1.00 86.50 87 MET A O 1
ATOM 634 N N . ILE A 1 88 ? -6.911 -4.852 -7.867 1.00 89.75 88 ILE A N 1
ATOM 635 C CA . ILE A 1 88 ? -7.798 -4.954 -9.033 1.00 89.75 88 ILE A CA 1
ATOM 636 C C . ILE A 1 88 ? -7.320 -4.011 -10.141 1.00 89.75 88 ILE A C 1
ATOM 638 O O . ILE A 1 88 ? -7.174 -4.443 -11.280 1.00 89.75 88 ILE A O 1
ATOM 642 N N . LEU A 1 89 ? -7.005 -2.756 -9.807 1.00 87.75 89 LEU A N 1
ATOM 643 C CA . LEU A 1 89 ? -6.460 -1.780 -10.753 1.00 87.75 89 LEU A CA 1
ATOM 644 C C . LEU A 1 89 ? -5.144 -2.255 -11.370 1.00 87.75 89 LEU A C 1
ATOM 646 O O . LEU A 1 89 ? -4.967 -2.117 -12.576 1.00 87.75 89 LEU A O 1
ATOM 650 N N . SER A 1 90 ? -4.259 -2.865 -10.577 1.00 86.12 90 SER A N 1
ATOM 651 C CA . SER A 1 90 ? -2.981 -3.403 -11.064 1.00 86.12 90 SER A CA 1
ATOM 652 C C . SER A 1 90 ? -3.174 -4.496 -12.120 1.00 86.12 90 SER A C 1
ATOM 654 O O . SER A 1 90 ? -2.363 -4.598 -13.033 1.00 86.12 90 SER A O 1
ATOM 656 N N . SER A 1 91 ? -4.265 -5.266 -12.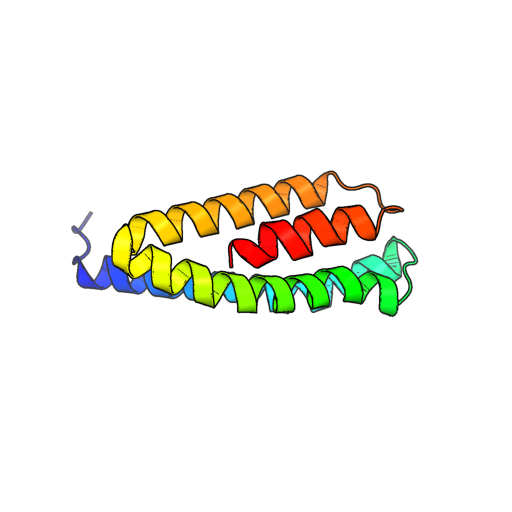044 1.00 86.06 91 SER A N 1
ATOM 657 C CA . SER A 1 91 ? -4.608 -6.304 -13.030 1.00 86.06 91 SER A CA 1
ATOM 658 C C . SER A 1 91 ? -4.969 -5.738 -14.411 1.00 86.06 91 SER A C 1
ATOM 660 O O . SER A 1 91 ? -4.829 -6.421 -15.421 1.00 86.06 91 SER A O 1
ATOM 662 N N . PHE A 1 92 ? -5.430 -4.485 -14.472 1.00 86.25 92 PHE A N 1
ATOM 663 C CA . PHE A 1 92 ? -5.796 -3.816 -15.724 1.00 86.25 92 PHE A CA 1
ATOM 664 C C . PHE A 1 92 ? -4.645 -3.012 -16.344 1.00 86.25 92 PHE A C 1
ATOM 666 O O . PHE A 1 92 ? -4.829 -2.419 -17.408 1.00 86.25 92 PHE A O 1
ATOM 673 N N . ILE A 1 93 ? -3.476 -2.953 -15.698 1.00 85.44 93 ILE A N 1
ATOM 674 C CA . ILE A 1 93 ? -2.344 -2.176 -16.204 1.00 85.44 93 ILE A CA 1
ATOM 675 C C . ILE A 1 93 ? -1.668 -2.910 -17.377 1.00 85.44 93 ILE A C 1
ATOM 677 O O . ILE A 1 93 ? -1.318 -4.083 -17.237 1.00 85.44 93 ILE A O 1
ATOM 681 N N . PRO A 1 94 ? -1.437 -2.222 -18.513 1.00 79.06 94 PRO A N 1
ATOM 682 C CA . PRO A 1 94 ? -0.688 -2.767 -19.640 1.00 79.06 94 PRO A CA 1
ATOM 683 C C . PRO A 1 94 ? 0.750 -3.157 -19.278 1.00 79.06 94 PRO A C 1
ATOM 685 O O . PRO A 1 94 ? 1.400 -2.505 -18.456 1.00 79.06 94 PRO A O 1
ATOM 688 N N . GLN A 1 95 ? 1.263 -4.196 -19.940 1.00 73.00 95 GLN A N 1
ATOM 689 C CA . GLN A 1 95 ? 2.579 -4.777 -19.652 1.00 73.00 95 GLN A CA 1
ATOM 690 C C . GLN A 1 95 ? 3.746 -3.821 -19.907 1.00 73.00 95 GLN A C 1
ATOM 692 O O . GLN A 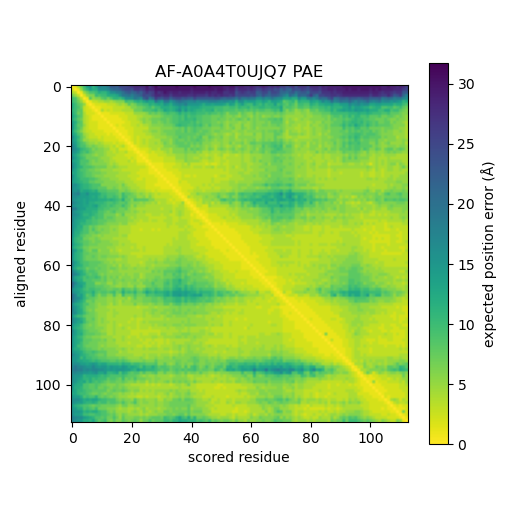1 95 ? 4.821 -3.990 -19.358 1.00 73.00 95 GLN A O 1
ATOM 697 N N . ASP A 1 96 ? 3.555 -2.808 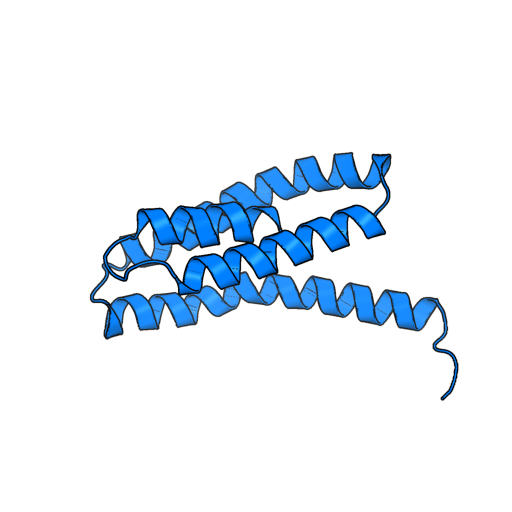-20.729 1.00 76.00 96 ASP A N 1
ATOM 698 C CA . ASP A 1 96 ? 4.519 -1.773 -21.088 1.00 76.00 96 ASP A CA 1
ATOM 699 C C . ASP A 1 96 ? 4.547 -0.602 -20.086 1.00 76.00 96 ASP A C 1
ATOM 701 O O . ASP A 1 96 ? 5.456 0.228 -20.107 1.00 76.00 96 ASP A O 1
ATOM 705 N N . SER A 1 97 ? 3.591 -0.543 -19.152 1.00 81.00 97 SER A N 1
ATOM 706 C CA . SER A 1 97 ? 3.411 0.595 -18.249 1.00 81.00 97 SER A CA 1
ATOM 707 C C . SER A 1 97 ? 3.926 0.325 -16.826 1.00 81.00 97 SER A C 1
ATOM 709 O O . SER A 1 97 ? 3.157 0.150 -15.872 1.00 81.00 97 SER A O 1
ATOM 711 N N . VAL A 1 98 ? 5.249 0.425 -16.655 1.00 81.44 98 VAL A N 1
ATOM 712 C CA . VAL A 1 98 ? 5.934 0.368 -15.343 1.00 81.44 98 VAL A CA 1
ATOM 713 C C . VAL A 1 98 ? 5.392 1.421 -14.373 1.00 81.44 98 VAL A C 1
ATOM 715 O O . VAL A 1 98 ? 5.155 1.136 -13.198 1.00 81.44 98 VAL A O 1
ATOM 718 N N . ILE A 1 99 ? 5.136 2.637 -14.865 1.00 83.50 99 ILE A N 1
ATOM 719 C CA . ILE A 1 99 ? 4.613 3.749 -14.057 1.00 83.50 99 ILE A CA 1
ATOM 720 C C . ILE A 1 99 ? 3.186 3.453 -13.585 1.00 83.50 99 ILE A C 1
ATOM 722 O O . ILE A 1 99 ? 2.883 3.647 -12.411 1.00 83.50 99 ILE A O 1
ATOM 726 N N . GLY A 1 100 ? 2.325 2.930 -14.463 1.00 83.31 100 GLY A N 1
ATOM 727 C CA . GLY A 1 100 ? 0.959 2.542 -14.098 1.00 83.31 100 GLY A CA 1
ATOM 728 C C . GLY A 1 100 ? 0.930 1.491 -12.987 1.00 83.31 100 GLY A C 1
ATOM 729 O O . GLY A 1 100 ? 0.194 1.649 -12.014 1.00 83.31 100 GLY A O 1
ATOM 730 N N . LEU A 1 101 ? 1.802 0.479 -13.070 1.00 85.44 101 LEU A N 1
ATOM 731 C CA . LEU A 1 101 ? 1.914 -0.556 -12.040 1.00 85.44 101 LEU A CA 1
ATOM 732 C C . LEU A 1 101 ? 2.501 0.020 -10.745 1.00 85.44 101 LEU A C 1
ATOM 734 O O . LEU A 1 101 ? 2.063 -0.321 -9.651 1.00 85.44 101 LEU A O 1
ATOM 738 N N . THR A 1 102 ? 3.451 0.949 -10.860 1.00 86.38 102 THR A N 1
ATOM 739 C CA . THR A 1 102 ? 4.046 1.660 -9.720 1.00 86.38 102 THR A CA 1
ATOM 740 C C . THR A 1 102 ? 3.023 2.520 -8.981 1.00 86.38 102 THR A C 1
ATOM 742 O O . THR A 1 102 ? 3.035 2.561 -7.756 1.00 86.38 102 THR A O 1
ATOM 745 N N . ILE A 1 103 ? 2.102 3.178 -9.684 1.00 86.19 103 ILE A N 1
ATOM 746 C CA . ILE A 1 103 ? 1.054 3.993 -9.056 1.00 86.19 103 ILE A CA 1
ATOM 747 C C . ILE A 1 103 ? -0.036 3.101 -8.451 1.00 86.19 103 ILE A C 1
ATOM 749 O O . ILE A 1 103 ? -0.431 3.313 -7.303 1.00 86.19 103 ILE A O 1
ATOM 753 N N . ALA A 1 104 ? -0.505 2.092 -9.188 1.00 87.00 104 ALA A N 1
ATOM 754 C CA . ALA A 1 104 ? -1.564 1.199 -8.721 1.00 87.00 104 ALA A CA 1
ATOM 755 C C . ALA A 1 104 ? -1.101 0.336 -7.537 1.00 87.00 104 ALA A C 1
ATOM 757 O O . ALA A 1 104 ? -1.743 0.318 -6.489 1.00 87.00 104 ALA A O 1
ATOM 758 N N . PHE A 1 105 ? 0.045 -0.332 -7.663 1.00 85.19 105 PHE A N 1
ATOM 759 C CA . PHE A 1 105 ? 0.590 -1.170 -6.600 1.00 85.19 105 PHE A CA 1
ATOM 760 C C . PHE A 1 105 ? 1.375 -0.339 -5.576 1.00 85.19 105 PHE A C 1
ATOM 762 O O . PHE A 1 105 ? 1.062 -0.326 -4.391 1.00 85.19 105 PHE A O 1
ATOM 769 N N . GLY A 1 106 ? 2.377 0.419 -6.013 1.00 83.19 106 GLY A N 1
ATOM 770 C CA . GLY A 1 106 ? 3.215 1.193 -5.093 1.00 83.19 106 GLY A CA 1
ATOM 771 C C . GLY A 1 106 ? 2.465 2.312 -4.368 1.00 83.19 106 GLY A C 1
ATOM 772 O O . GLY A 1 106 ? 2.647 2.508 -3.172 1.00 83.19 106 GLY A O 1
ATOM 773 N N . GLY A 1 107 ? 1.587 3.031 -5.061 1.00 85.00 107 GLY A N 1
ATOM 774 C CA . GLY A 1 107 ? 0.781 4.090 -4.456 1.00 85.00 107 GLY A CA 1
ATOM 775 C C . GLY A 1 107 ? -0.440 3.547 -3.716 1.00 85.00 107 GLY A C 1
ATOM 776 O O . GLY A 1 107 ? -0.542 3.638 -2.493 1.00 85.00 107 GLY A O 1
ATOM 777 N N . ILE A 1 108 ? -1.400 2.996 -4.459 1.00 85.44 108 ILE A N 1
ATOM 778 C CA . ILE A 1 108 ? -2.723 2.661 -3.906 1.00 85.44 108 ILE A CA 1
ATOM 779 C C . ILE A 1 108 ? -2.648 1.445 -2.979 1.00 85.44 108 ILE A C 1
ATOM 781 O O . ILE A 1 108 ? -3.166 1.504 -1.867 1.00 85.44 108 ILE A O 1
ATOM 785 N N . VAL A 1 109 ? -1.973 0.364 -3.384 1.00 84.38 109 VAL A N 1
ATOM 786 C CA . VAL A 1 109 ? -1.793 -0.784 -2.478 1.00 84.38 109 VAL A CA 1
ATOM 787 C C . VAL A 1 109 ? -0.885 -0.403 -1.307 1.00 84.38 109 VAL A C 1
ATOM 789 O O . VAL A 1 109 ? -1.246 -0.672 -0.167 1.00 84.38 109 VAL A O 1
ATOM 792 N N . GLY A 1 110 ? 0.225 0.302 -1.552 1.00 81.81 110 GLY A N 1
ATOM 793 C CA . GLY A 1 110 ? 1.138 0.759 -0.495 1.00 81.81 110 GLY A CA 1
ATOM 794 C C . GLY A 1 110 ? 0.478 1.629 0.583 1.00 81.81 110 GLY A C 1
ATOM 795 O O . GLY A 1 110 ? 0.790 1.475 1.758 1.00 81.81 110 GLY A O 1
ATOM 796 N N . THR A 1 111 ? -0.470 2.501 0.219 1.00 85.88 111 THR A N 1
ATOM 797 C CA . THR A 1 111 ? -1.223 3.318 1.198 1.00 85.88 111 THR A CA 1
ATOM 798 C C . THR A 1 111 ? -2.227 2.530 2.037 1.00 85.88 111 THR A C 1
ATOM 800 O O . THR A 1 111 ? -2.647 3.021 3.085 1.00 85.88 111 THR A O 1
ATOM 803 N N . GLY A 1 112 ? -2.668 1.363 1.564 1.00 78.00 112 GLY A N 1
ATOM 804 C CA . GLY A 1 112 ? -3.698 0.574 2.233 1.00 78.00 112 GLY A CA 1
ATOM 805 C C . GLY A 1 112 ? -3.172 -0.535 3.149 1.00 78.00 112 GLY A C 1
ATOM 806 O O . GLY A 1 112 ? -3.948 -1.031 3.970 1.00 78.00 112 GLY A O 1
ATOM 807 N N . ILE A 1 113 ? -1.906 -0.941 2.981 1.00 76.94 113 ILE A N 1
ATOM 808 C CA . ILE A 1 113 ? -1.201 -1.905 3.853 1.00 76.94 113 ILE A CA 1
ATOM 809 C C . ILE A 1 113 ? -0.909 -1.250 5.209 1.00 76.94 113 ILE A C 1
ATOM 811 O O . ILE A 1 113 ? -0.934 -1.977 6.226 1.00 76.94 113 ILE A O 1
#

Secondary structure (DSSP, 8-state):
-----HHHHHHHHHHHHHHHTHHHHHHHHHHHHHHHHS---HHHHHHHHHHHHHHHHHHHHHHHHHHHHH-HHHHHHHHHHHHHHHHHHHHTS-TT-HHHHIIIIIIIIHHH-

Mean predicted aligned error: 6.34 Å

Organism: NCBI:txid2563443

Nearest PDB structures (foldseek):
  6zgu-assembly2_B  TM=9.422E-01  e=1.244E-03  Syntrophobacter fumaroxidans MPOB
  6zgt-assembly1_A  TM=9.400E-01  e=3.152E-03  Syntrophobacter fumaroxidans MPOB
  6zgr-assembly1_A  TM=9.427E-01  e=7.204E-03  Syntrophobacter fumaroxidans MPOB
  8hpk-assembly1_A  TM=8.999E-01  e=3.653E-01  Oxalobacter formigenes
  6kkl-assembly1_A  TM=6.829E-01  e=5.946E+00  Escherichia coli K-12

Sequence (113 aa):
MSKMSKATGVLVAGTCINLTIGVLYAWSVIKKALVADWGWTNTDASMPYNVAIVVWAIALLAAGAMQDRIGPKKVITLGVTLVGAGMILSSFIPQDSVIGLTIAFGGIVGTGI